Protein AF-A0A090QK52-F1 (afdb_monomer_lite)

Structure (mmCIF, N/CA/C/O backbone):
data_AF-A0A090QK52-F1
#
_entry.id   AF-A0A090QK52-F1
#
loop_
_atom_site.group_PDB
_atom_site.id
_atom_site.type_symbol
_atom_site.label_atom_id
_atom_site.label_alt_id
_atom_site.label_comp_id
_atom_site.label_asym_id
_atom_site.label_entity_id
_atom_site.label_seq_id
_atom_site.pdbx_PDB_ins_code
_atom_site.Cartn_x
_atom_site.Cartn_y
_atom_site.Cartn_z
_atom_site.occupancy
_atom_site.B_iso_or_equiv
_atom_site.auth_seq_id
_atom_site.auth_comp_id
_atom_site.auth_asym_id
_atom_site.auth_atom_id
_atom_site.pdbx_PDB_model_num
ATOM 1 N N . MET A 1 1 ? 9.708 9.501 27.709 1.00 63.28 1 MET A N 1
ATOM 2 C CA . MET A 1 1 ? 8.929 10.607 27.101 1.00 63.28 1 MET A CA 1
ATOM 3 C C . MET A 1 1 ? 7.953 11.151 28.130 1.00 63.28 1 MET A C 1
ATOM 5 O O . MET A 1 1 ? 7.417 10.356 28.890 1.00 63.28 1 MET A O 1
ATOM 9 N N . SER A 1 2 ? 7.738 12.471 28.179 1.00 88.06 2 SER A N 1
ATOM 10 C CA . SER A 1 2 ? 6.683 13.063 29.019 1.00 88.06 2 SER A CA 1
ATOM 11 C C . SER A 1 2 ? 5.325 12.453 28.644 1.00 88.06 2 SER A C 1
ATOM 13 O O . SER A 1 2 ? 5.009 12.355 27.455 1.00 88.06 2 SER A O 1
ATOM 15 N N . SER A 1 3 ? 4.537 12.032 29.638 1.00 92.31 3 SER A N 1
ATOM 16 C CA . SER A 1 3 ? 3.219 11.405 29.439 1.00 92.31 3 SER A CA 1
ATOM 17 C C . SER A 1 3 ? 2.281 12.282 28.606 1.00 92.31 3 SER A C 1
ATOM 19 O O . SER A 1 3 ? 1.531 11.779 27.772 1.00 92.31 3 SER A O 1
ATOM 21 N N . HIS A 1 4 ? 2.392 13.602 28.762 1.00 95.88 4 HIS A N 1
ATOM 22 C CA . HIS A 1 4 ? 1.633 14.578 27.991 1.00 95.88 4 HIS A CA 1
ATOM 23 C C . HIS A 1 4 ? 2.005 14.581 26.499 1.00 95.88 4 HIS A C 1
ATOM 25 O O . HIS A 1 4 ? 1.121 14.582 25.645 1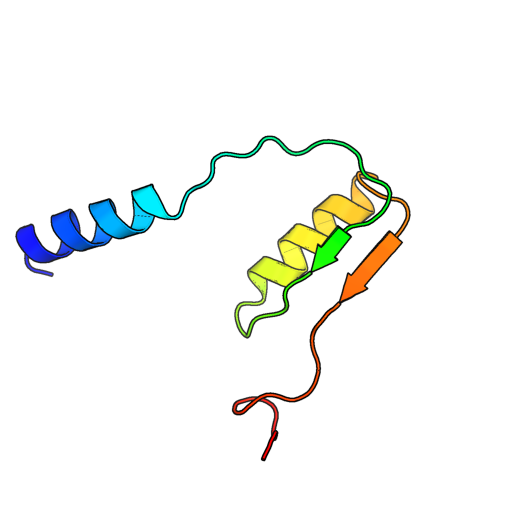.00 95.88 4 HIS A O 1
ATOM 31 N N . ILE A 1 5 ? 3.303 14.515 26.173 1.00 97.50 5 ILE A N 1
ATOM 32 C CA . ILE A 1 5 ? 3.774 14.467 24.779 1.00 97.50 5 ILE A CA 1
ATOM 33 C C . ILE A 1 5 ? 3.308 13.182 24.098 1.00 97.50 5 ILE A C 1
ATOM 35 O O . ILE A 1 5 ? 2.840 13.230 22.963 1.00 97.50 5 ILE A O 1
ATOM 39 N N . HIS A 1 6 ? 3.377 12.046 24.796 1.00 96.88 6 HIS A N 1
ATOM 40 C CA . HIS A 1 6 ? 2.872 10.788 24.255 1.00 96.88 6 HIS A CA 1
ATOM 41 C C . HIS A 1 6 ? 1.362 10.858 23.980 1.00 96.88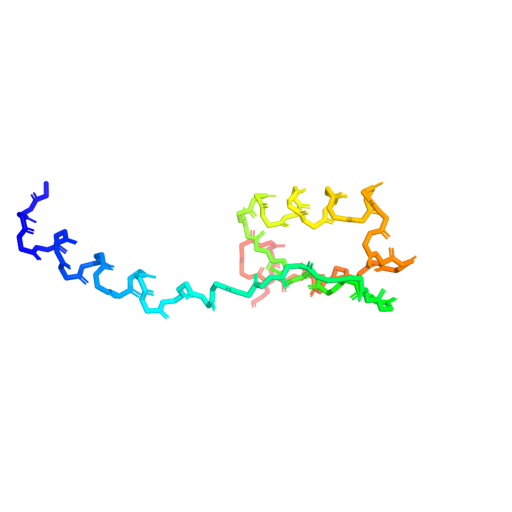 6 HIS A C 1
ATOM 43 O O . HIS A 1 6 ? 0.931 10.500 22.891 1.00 96.88 6 HIS A O 1
ATOM 49 N N . ALA A 1 7 ? 0.566 11.398 24.909 1.00 97.81 7 ALA A N 1
ATOM 50 C CA . ALA A 1 7 ? -0.880 11.537 24.721 1.00 97.81 7 ALA A CA 1
ATOM 51 C C . ALA A 1 7 ? -1.248 12.413 23.507 1.00 97.81 7 ALA A C 1
ATOM 53 O O . ALA A 1 7 ? -2.169 12.081 22.757 1.00 97.81 7 ALA A O 1
ATOM 54 N N . LEU A 1 8 ? -0.526 13.518 23.290 1.00 97.69 8 LEU A N 1
ATOM 55 C CA . LEU A 1 8 ? -0.737 14.381 22.124 1.00 97.69 8 LEU A CA 1
ATOM 56 C C . LEU A 1 8 ? -0.304 13.705 20.818 1.00 97.69 8 LEU A C 1
ATOM 58 O O . LEU A 1 8 ? -1.055 13.745 19.845 1.00 97.69 8 LEU A O 1
ATOM 62 N N . ALA A 1 9 ? 0.853 13.039 20.806 1.00 97.81 9 ALA A N 1
ATOM 63 C CA . ALA A 1 9 ? 1.320 12.288 19.643 1.00 97.81 9 ALA A CA 1
ATOM 64 C C . ALA A 1 9 ? 0.331 11.175 19.253 1.00 97.81 9 ALA A C 1
ATOM 66 O O . ALA A 1 9 ? -0.021 11.049 18.083 1.00 97.81 9 ALA A O 1
ATOM 67 N N . THR A 1 10 ? -0.197 10.433 20.232 1.00 97.50 10 THR A N 1
ATOM 68 C CA . THR A 1 10 ? -1.217 9.397 20.008 1.00 97.50 10 THR A CA 1
ATOM 69 C C . THR A 1 10 ? -2.505 9.975 19.427 1.00 97.50 10 THR A C 1
ATOM 71 O O . THR A 1 10 ? -3.119 9.355 18.562 1.00 97.50 10 THR A O 1
ATOM 74 N N . LYS A 1 11 ? -2.916 11.181 19.842 1.00 97.44 11 LYS A N 1
ATOM 75 C CA . LYS A 1 11 ? -4.094 11.843 19.263 1.00 97.44 11 LYS A CA 1
ATOM 76 C C . LYS A 1 11 ? -3.907 12.125 17.768 1.00 97.44 11 LYS A C 1
ATOM 78 O O . LYS A 1 11 ? -4.817 11.855 16.991 1.00 97.44 11 LYS A O 1
ATOM 83 N N . VAL A 1 12 ? -2.736 12.630 17.373 1.00 97.69 12 VAL A N 1
ATOM 84 C CA . VAL A 1 12 ? -2.405 12.875 15.958 1.00 97.69 12 VAL A CA 1
ATOM 85 C C . VAL A 1 12 ? -2.317 11.559 15.185 1.00 97.69 12 VAL A C 1
ATOM 87 O O . VAL A 1 12 ? -2.889 11.445 14.107 1.00 97.69 12 VAL A O 1
ATOM 90 N N . TRP A 1 13 ? -1.672 10.538 15.755 1.00 97.06 13 TRP A N 1
ATOM 91 C CA . TRP A 1 13 ? -1.587 9.209 15.146 1.00 97.06 13 TRP A CA 1
ATOM 92 C C . TRP A 1 13 ? -2.969 8.616 14.858 1.00 97.06 13 TRP A C 1
ATOM 94 O O . TRP A 1 13 ? -3.246 8.207 13.734 1.00 97.06 13 TRP A O 1
ATOM 104 N N . ASN A 1 14 ? -3.864 8.634 15.848 1.00 97.06 14 ASN A N 1
ATOM 105 C CA . ASN A 1 14 ? -5.212 8.090 15.704 1.00 97.06 14 ASN A CA 1
ATOM 106 C C . ASN A 1 14 ? -6.037 8.828 14.642 1.00 97.06 14 ASN A C 1
ATOM 108 O O . ASN A 1 14 ? -6.877 8.206 14.003 1.00 97.06 14 ASN A O 1
ATOM 112 N N . TYR A 1 15 ? -5.792 10.125 14.430 1.00 96.19 15 TYR A N 1
ATOM 113 C CA . TYR A 1 15 ? -6.432 10.886 13.356 1.00 96.19 15 TYR A CA 1
ATOM 114 C C . TYR A 1 15 ? -5.998 10.414 11.957 1.00 96.19 15 TYR A C 1
ATOM 116 O O . TYR A 1 15 ? -6.805 10.422 11.033 1.00 96.19 15 TYR A O 1
ATOM 124 N N . HIS A 1 16 ? -4.748 9.972 11.791 1.00 95.75 16 HIS A N 1
ATOM 125 C CA . HIS A 1 16 ? -4.249 9.460 10.509 1.00 95.75 16 HIS A CA 1
ATOM 126 C C . HIS A 1 16 ? -4.741 8.045 10.167 1.00 95.75 16 HIS A C 1
ATOM 128 O O . HIS A 1 16 ? -4.648 7.635 9.009 1.00 95.75 16 HIS A O 1
ATOM 134 N N . LEU A 1 17 ? -5.261 7.289 11.139 1.00 95.31 17 LEU A N 1
ATOM 135 C CA . LEU A 1 17 ? -5.813 5.958 10.896 1.00 95.31 17 LEU A CA 1
ATOM 136 C C . LEU A 1 17 ? -7.191 6.072 10.231 1.00 95.31 17 LEU A C 1
ATOM 138 O O . LEU A 1 17 ? -8.197 6.311 10.893 1.00 95.31 17 LEU A O 1
ATOM 142 N N . LEU A 1 18 ? -7.240 5.857 8.915 1.00 92.62 18 LEU A N 1
ATOM 143 C CA . LEU A 1 18 ? -8.486 5.917 8.141 1.00 92.62 18 LEU A CA 1
ATOM 144 C C . LEU A 1 18 ? -9.424 4.722 8.388 1.00 92.62 18 LEU A C 1
ATOM 146 O O . LEU A 1 18 ? -10.616 4.826 8.127 1.00 92.62 18 LEU A O 1
ATOM 150 N N . ASN A 1 19 ? -8.902 3.601 8.903 1.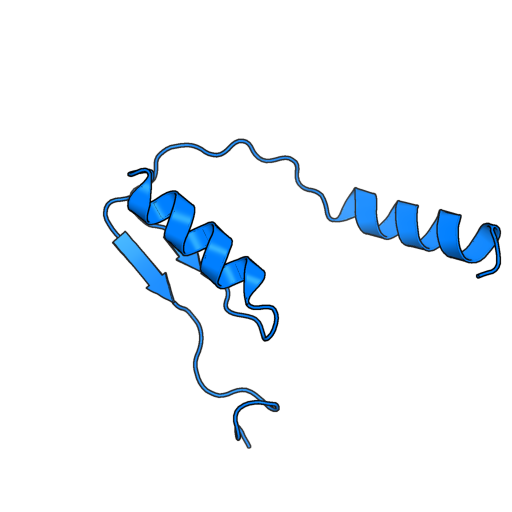00 92.69 19 ASN A N 1
ATOM 151 C CA . ASN A 1 19 ? -9.656 2.364 9.171 1.00 92.69 19 ASN A CA 1
ATOM 152 C C . ASN A 1 19 ? -10.480 1.864 7.969 1.00 92.69 19 ASN A C 1
ATOM 154 O O . ASN A 1 19 ? -11.576 1.337 8.136 1.00 92.69 19 ASN A O 1
ATOM 158 N N . HIS A 1 20 ? -9.967 2.044 6.750 1.00 92.00 20 HIS A N 1
ATOM 159 C CA . HIS A 1 20 ? -10.609 1.506 5.558 1.00 92.00 20 HIS A CA 1
ATOM 160 C C . HIS A 1 20 ? -10.479 -0.016 5.525 1.00 92.00 20 HIS A C 1
ATOM 162 O O . HIS A 1 20 ? -9.396 -0.563 5.744 1.00 92.00 20 HIS A O 1
ATOM 168 N N . GLU A 1 21 ? -11.581 -0.690 5.214 1.00 95.19 21 GLU A N 1
ATOM 169 C CA . GLU A 1 21 ? -11.566 -2.119 4.934 1.00 95.19 21 GLU A CA 1
ATOM 170 C C . GLU A 1 21 ? -10.973 -2.379 3.551 1.00 95.19 21 GLU A C 1
ATOM 172 O O . GLU A 1 21 ? -11.210 -1.637 2.593 1.00 95.19 21 GLU A O 1
ATOM 177 N N . ILE A 1 22 ? -10.190 -3.450 3.447 1.00 94.94 22 ILE A N 1
ATOM 178 C CA . ILE A 1 22 ? -9.587 -3.843 2.179 1.00 94.94 22 ILE A CA 1
ATOM 179 C C . ILE A 1 22 ? -10.621 -4.608 1.363 1.00 94.94 22 ILE A C 1
ATOM 181 O O . ILE A 1 22 ? -11.210 -5.583 1.826 1.00 94.94 22 ILE A O 1
ATOM 185 N N . THR A 1 23 ? -10.816 -4.165 0.128 1.00 96.44 23 THR A N 1
ATOM 186 C CA . THR A 1 23 ? -11.746 -4.757 -0.832 1.00 96.44 23 THR A CA 1
ATOM 187 C C . THR A 1 23 ? -11.025 -5.020 -2.153 1.00 96.44 23 THR A C 1
ATOM 189 O O . THR A 1 23 ? -10.025 -4.351 -2.433 1.00 96.44 23 THR A O 1
ATOM 192 N N . PRO A 1 24 ? -11.474 -6.003 -2.956 1.00 97.75 24 PRO A N 1
ATOM 193 C CA . PRO A 1 24 ? -10.914 -6.227 -4.282 1.00 97.75 24 PRO A CA 1
ATOM 194 C C . PRO A 1 24 ? -11.003 -4.975 -5.164 1.00 97.75 24 PRO A C 1
ATOM 196 O O . PRO A 1 24 ? -11.995 -4.245 -5.110 1.00 97.75 24 PRO A O 1
ATOM 199 N N . SER A 1 25 ? -9.991 -4.748 -5.996 1.00 97.38 25 SER A N 1
ATOM 200 C CA . SER A 1 25 ? -9.911 -3.599 -6.901 1.00 97.38 25 SER A CA 1
ATOM 201 C C . SER A 1 25 ? -9.257 -3.970 -8.234 1.00 97.38 25 SER A C 1
ATOM 203 O O . SER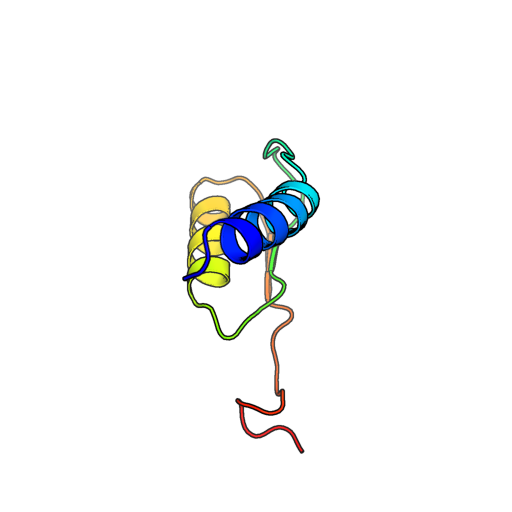 A 1 25 ? -8.672 -5.040 -8.387 1.00 97.38 25 SER A O 1
ATOM 205 N N . ASP A 1 26 ? -9.321 -3.065 -9.212 1.00 98.25 26 ASP A N 1
ATOM 206 C CA . ASP A 1 26 ? -8.642 -3.259 -10.499 1.00 98.25 26 ASP A CA 1
ATOM 207 C C . ASP A 1 26 ? -7.119 -3.067 -10.397 1.00 98.25 26 ASP A C 1
ATOM 209 O O . ASP A 1 26 ? -6.366 -3.566 -11.230 1.00 98.25 26 ASP A O 1
ATOM 213 N N . CYS A 1 27 ? -6.640 -2.326 -9.393 1.00 97.81 27 CYS A N 1
ATOM 214 C CA . CYS A 1 27 ? -5.227 -1.988 -9.242 1.00 97.81 27 CYS A CA 1
ATOM 215 C C . CYS A 1 27 ? -4.869 -1.619 -7.793 1.00 97.81 27 CYS A C 1
ATOM 217 O O . CYS A 1 27 ? -5.661 -0.990 -7.084 1.00 97.81 27 CYS A O 1
ATOM 219 N N . ILE A 1 28 ? -3.643 -1.954 -7.383 1.00 98.06 28 ILE A N 1
ATOM 220 C CA . ILE A 1 28 ? -2.992 -1.473 -6.159 1.00 98.06 28 ILE A CA 1
ATOM 221 C C . ILE A 1 28 ? -1.965 -0.399 -6.538 1.00 98.06 28 ILE A C 1
ATOM 223 O O . ILE A 1 28 ? -0.967 -0.693 -7.193 1.00 98.06 28 ILE A O 1
ATOM 227 N N . LEU A 1 29 ? -2.173 0.841 -6.088 1.00 97.06 29 LEU A N 1
ATOM 228 C CA . LEU A 1 29 ? -1.186 1.917 -6.206 1.00 97.06 29 LEU A CA 1
ATOM 229 C C . LEU A 1 29 ? -0.359 2.010 -4.921 1.00 97.06 29 LEU A C 1
ATOM 231 O O . LEU A 1 29 ? -0.873 2.377 -3.864 1.00 97.06 29 LEU A O 1
ATOM 235 N N . VAL A 1 30 ? 0.932 1.710 -5.017 1.00 96.19 30 VAL A N 1
ATOM 236 C CA . VAL A 1 30 ? 1.863 1.757 -3.889 1.00 96.19 30 VAL A CA 1
ATOM 237 C C . VAL A 1 30 ? 2.541 3.115 -3.859 1.00 96.19 30 VAL A C 1
ATOM 239 O O . VAL A 1 30 ? 3.397 3.415 -4.694 1.00 96.19 30 VAL A O 1
ATOM 242 N N . LEU A 1 31 ? 2.170 3.922 -2.866 1.00 93.38 31 LEU A N 1
ATOM 243 C CA . LEU A 1 31 ? 2.844 5.179 -2.556 1.00 93.38 31 LEU A CA 1
ATOM 244 C C . LEU A 1 31 ? 4.159 4.859 -1.841 1.00 93.38 31 LEU A C 1
ATOM 246 O O . LEU A 1 31 ? 4.201 4.730 -0.617 1.00 93.38 31 LEU A O 1
ATOM 250 N N . CYS A 1 32 ? 5.208 4.630 -2.629 1.00 87.88 32 CYS A N 1
ATOM 251 C CA . CYS A 1 32 ? 6.508 4.195 -2.129 1.00 87.88 32 CYS A CA 1
ATOM 252 C C . CYS A 1 32 ? 7.056 5.142 -1.048 1.00 87.88 32 CYS A C 1
ATOM 254 O O . CYS A 1 32 ? 6.864 6.356 -1.089 1.00 87.88 32 CYS A O 1
ATOM 256 N N . SER A 1 33 ? 7.767 4.560 -0.088 1.00 88.44 33 SER A N 1
ATOM 257 C CA . SER A 1 33 ? 8.389 5.234 1.050 1.00 88.44 33 SER A CA 1
ATOM 258 C C . SER A 1 33 ? 9.731 4.563 1.344 1.00 88.44 33 SER A C 1
ATOM 260 O O . SER A 1 33 ? 9.965 3.435 0.909 1.00 88.44 33 SER A O 1
ATOM 262 N N . ASN A 1 34 ? 10.585 5.222 2.127 1.00 88.44 34 ASN A N 1
ATOM 263 C CA . ASN A 1 34 ? 11.787 4.597 2.689 1.00 88.44 34 ASN A CA 1
ATOM 264 C C . ASN A 1 34 ? 11.441 3.468 3.676 1.00 88.44 34 ASN A C 1
ATOM 266 O O . ASN A 1 34 ? 12.275 2.619 3.983 1.00 88.44 34 ASN A O 1
ATOM 270 N N . ASP A 1 35 ? 10.214 3.466 4.199 1.00 91.81 35 ASP A N 1
ATOM 271 C CA . ASP A 1 35 ? 9.709 2.393 5.040 1.00 91.81 35 ASP A CA 1
ATOM 272 C C . ASP A 1 35 ? 9.294 1.183 4.192 1.00 91.81 35 ASP A C 1
ATOM 274 O O . ASP A 1 35 ? 8.231 1.172 3.560 1.00 91.81 35 ASP A O 1
ATOM 278 N N . ILE A 1 36 ? 10.126 0.139 4.217 1.00 92.00 36 ILE A N 1
ATOM 279 C CA . ILE A 1 36 ? 9.921 -1.098 3.449 1.00 92.00 36 ILE A CA 1
ATOM 280 C C . ILE A 1 36 ? 8.585 -1.788 3.753 1.00 92.00 36 ILE A C 1
ATOM 282 O O . ILE A 1 36 ? 8.063 -2.504 2.897 1.00 92.00 36 ILE A O 1
ATOM 286 N N . ARG A 1 37 ? 7.976 -1.526 4.917 1.00 95.62 37 ARG A N 1
ATOM 287 C CA . ARG A 1 37 ? 6.694 -2.129 5.310 1.00 95.62 37 ARG A CA 1
ATOM 288 C C . ARG A 1 37 ? 5.551 -1.734 4.374 1.00 95.62 37 ARG A C 1
ATOM 290 O O . ARG A 1 37 ? 4.598 -2.495 4.224 1.00 95.62 37 ARG A O 1
ATOM 297 N N . VAL A 1 38 ? 5.645 -0.576 3.710 1.00 94.56 38 VAL A N 1
ATOM 298 C CA . VAL A 1 38 ? 4.673 -0.159 2.683 1.00 94.56 38 VAL A CA 1
ATOM 299 C C . VAL A 1 38 ? 4.720 -1.117 1.488 1.00 94.56 38 VAL A C 1
ATOM 301 O O . VAL A 1 38 ? 3.680 -1.584 1.023 1.00 94.56 38 VAL A O 1
ATOM 304 N N . ALA A 1 39 ? 5.926 -1.460 1.028 1.00 94.75 39 ALA A N 1
ATOM 305 C CA . ALA A 1 39 ? 6.119 -2.391 -0.078 1.00 94.75 39 ALA A CA 1
ATOM 306 C C . ALA A 1 39 ? 5.725 -3.825 0.309 1.00 94.75 39 ALA A C 1
ATOM 308 O O . ALA A 1 39 ? 5.058 -4.501 -0.473 1.00 94.75 39 ALA A O 1
A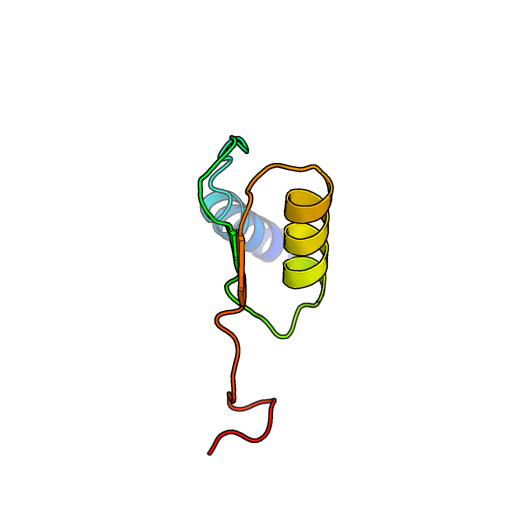TOM 309 N N . GLU A 1 40 ? 6.069 -4.272 1.521 1.00 97.31 40 GLU A N 1
ATOM 310 C CA . GLU A 1 40 ? 5.677 -5.592 2.037 1.00 97.31 40 GLU A CA 1
ATOM 311 C C . GLU A 1 40 ? 4.153 -5.753 2.104 1.00 97.31 40 GLU A C 1
ATOM 313 O O . GLU A 1 40 ? 3.613 -6.770 1.661 1.00 97.31 40 GLU A O 1
ATOM 318 N N . HIS A 1 41 ? 3.442 -4.741 2.614 1.00 96.69 41 HIS A N 1
ATOM 319 C CA . HIS A 1 41 ? 1.984 -4.776 2.695 1.00 96.69 41 HIS A CA 1
ATOM 320 C C . HIS A 1 41 ? 1.337 -4.839 1.306 1.00 96.69 41 HIS A C 1
ATOM 322 O O . HIS A 1 41 ? 0.465 -5.677 1.074 1.00 96.69 41 HIS A O 1
ATOM 328 N N . ALA A 1 42 ? 1.796 -4.014 0.362 1.00 97.00 42 ALA A N 1
ATOM 329 C CA . ALA A 1 42 ? 1.280 -4.027 -1.002 1.00 97.00 42 ALA A CA 1
ATOM 330 C C . ALA A 1 42 ? 1.560 -5.349 -1.736 1.00 97.00 42 ALA A C 1
ATOM 332 O O . ALA A 1 42 ? 0.673 -5.878 -2.407 1.00 97.00 42 ALA A O 1
ATOM 333 N N . ALA A 1 43 ? 2.765 -5.907 -1.578 1.00 97.25 43 ALA A N 1
ATOM 334 C CA . ALA A 1 43 ? 3.123 -7.199 -2.155 1.00 97.25 43 ALA A CA 1
ATOM 335 C C . ALA A 1 43 ? 2.230 -8.320 -1.610 1.00 97.25 43 ALA A C 1
ATOM 337 O O . ALA A 1 43 ? 1.753 -9.147 -2.385 1.00 97.25 43 ALA A O 1
ATOM 338 N N . LYS A 1 44 ? 1.944 -8.315 -0.301 1.00 98.19 44 LYS A N 1
ATOM 339 C CA . LYS A 1 44 ? 1.009 -9.269 0.302 1.00 98.19 44 LYS A CA 1
ATOM 340 C C . LYS A 1 44 ? -0.385 -9.166 -0.316 1.00 98.19 44 LYS A C 1
ATOM 342 O O . LYS A 1 44 ? -0.919 -10.182 -0.733 1.00 98.19 44 LYS A O 1
ATOM 347 N N . LEU A 1 45 ? -0.949 -7.963 -0.424 1.00 97.88 45 LEU A N 1
ATOM 348 C CA . LEU A 1 45 ? -2.282 -7.777 -1.013 1.00 97.88 45 LEU A CA 1
ATOM 349 C C . LEU A 1 45 ? -2.359 -8.255 -2.463 1.00 97.88 45 LEU A C 1
ATOM 351 O O . LEU A 1 45 ? -3.336 -8.885 -2.860 1.00 97.88 45 LEU A O 1
ATOM 355 N N . TYR A 1 46 ? -1.317 -7.984 -3.245 1.00 98.25 46 TYR A N 1
ATOM 356 C CA . TYR A 1 46 ? -1.236 -8.455 -4.620 1.00 98.25 46 TYR A CA 1
ATOM 357 C C . TYR A 1 46 ? -1.168 -9.990 -4.697 1.00 98.25 46 TYR A C 1
ATOM 359 O O . TYR A 1 46 ? -1.916 -10.600 -5.456 1.00 98.25 46 TYR A O 1
ATOM 367 N N . LEU A 1 47 ? -0.328 -10.626 -3.872 1.00 98.25 47 LEU A N 1
ATOM 368 C CA . LEU A 1 47 ? -0.199 -12.089 -3.817 1.00 98.25 47 LEU A CA 1
ATOM 369 C C . LEU A 1 47 ? -1.454 -12.785 -3.266 1.00 98.25 47 LEU A C 1
ATOM 371 O O . LEU A 1 47 ? -1.777 -13.884 -3.710 1.00 98.25 47 LEU A O 1
ATOM 375 N N . ASP A 1 48 ? -2.176 -12.131 -2.355 1.00 98.19 48 ASP A N 1
ATOM 376 C CA . ASP A 1 48 ? -3.469 -12.584 -1.828 1.00 98.19 48 ASP A CA 1
ATOM 377 C C . ASP A 1 48 ? -4.617 -12.390 -2.852 1.00 98.19 48 ASP A C 1
ATOM 379 O O . ASP A 1 48 ? -5.751 -12.794 -2.595 1.00 98.19 48 ASP A O 1
ATOM 383 N N . GLY A 1 49 ? -4.341 -11.803 -4.025 1.00 98.06 49 GLY A N 1
ATOM 384 C CA . GLY A 1 49 ? -5.281 -11.702 -5.145 1.00 98.06 49 GLY A CA 1
ATOM 385 C C . GLY A 1 49 ? -6.255 -10.523 -5.076 1.00 98.06 49 GLY A C 1
ATOM 386 O O . GLY A 1 49 ? -7.272 -10.543 -5.767 1.00 98.06 49 GLY A O 1
ATOM 387 N N . TYR A 1 50 ? -5.968 -9.492 -4.272 1.00 98.31 50 TYR A N 1
ATOM 388 C CA . TYR A 1 50 ? -6.863 -8.333 -4.132 1.00 98.31 50 TYR A CA 1
ATOM 389 C C . TYR A 1 50 ? -6.959 -7.460 -5.388 1.00 98.31 50 TYR A C 1
ATOM 391 O O . TYR A 1 50 ? -7.952 -6.757 -5.549 1.00 98.31 50 TYR A O 1
ATOM 399 N N . ALA A 1 51 ? -5.962 -7.494 -6.274 1.00 98.38 51 ALA A N 1
ATOM 400 C CA . ALA A 1 51 ? -6.022 -6.806 -7.558 1.00 98.38 51 ALA A CA 1
ATOM 401 C C . ALA A 1 51 ? -5.164 -7.512 -8.617 1.00 98.38 51 ALA A C 1
ATOM 403 O O . ALA A 1 51 ? -4.122 -8.077 -8.277 1.00 98.38 51 ALA A O 1
ATOM 404 N N . PRO A 1 52 ? -5.541 -7.437 -9.905 1.00 98.00 52 PRO A N 1
ATOM 405 C CA . PRO A 1 52 ? -4.758 -8.004 -11.002 1.00 98.00 52 PRO A CA 1
ATOM 406 C C . PRO A 1 52 ? -3.517 -7.174 -11.364 1.00 98.00 52 PRO A C 1
ATOM 408 O O . PRO A 1 52 ? -2.622 -7.686 -12.035 1.00 98.00 52 PRO A O 1
ATOM 411 N N . TYR A 1 53 ? -3.439 -5.911 -10.930 1.00 98.31 53 TYR A N 1
ATOM 412 C CA . TYR A 1 53 ? -2.317 -5.014 -11.214 1.00 98.31 53 TYR A CA 1
ATOM 413 C C . TYR A 1 53 ? -1.767 -4.359 -9.945 1.00 98.31 53 TYR A C 1
ATOM 415 O O . TYR A 1 53 ? -2.510 -4.028 -9.020 1.00 98.31 53 TYR A O 1
ATOM 423 N N . ILE A 1 54 ? -0.455 -4.122 -9.936 1.00 97.94 54 ILE A N 1
ATOM 424 C CA . ILE A 1 54 ? 0.253 -3.364 -8.902 1.00 97.94 54 ILE A CA 1
ATOM 425 C C . ILE A 1 54 ? 1.166 -2.328 -9.561 1.00 97.94 54 ILE A C 1
ATOM 427 O O . ILE A 1 54 ? 1.924 -2.643 -10.479 1.00 97.94 54 ILE A O 1
ATOM 431 N N . VAL A 1 55 ? 1.082 -1.081 -9.100 1.00 97.31 55 VAL A N 1
ATOM 432 C CA . VAL A 1 55 ? 1.842 0.058 -9.626 1.00 97.31 55 VAL A CA 1
ATOM 433 C C . VAL A 1 55 ? 2.666 0.667 -8.503 1.00 97.31 55 VAL A C 1
ATOM 435 O O . VAL A 1 55 ? 2.126 1.124 -7.499 1.00 97.31 55 VAL A O 1
ATOM 438 N N . MET A 1 56 ? 3.982 0.706 -8.691 1.00 94.38 56 MET A N 1
ATOM 439 C CA . MET A 1 56 ? 4.909 1.376 -7.780 1.00 94.38 56 MET A CA 1
ATOM 440 C C . MET A 1 56 ? 5.082 2.827 -8.235 1.00 94.38 56 MET A C 1
ATOM 442 O O . MET A 1 56 ? 5.552 3.061 -9.346 1.00 94.38 56 MET A O 1
ATOM 446 N N . SER A 1 57 ? 4.712 3.806 -7.402 1.00 91.44 57 SER A N 1
ATOM 447 C CA . SER A 1 57 ? 4.859 5.232 -7.747 1.00 91.44 57 SER A CA 1
ATOM 448 C C . SER A 1 57 ? 6.265 5.787 -7.477 1.00 91.44 57 SER A C 1
ATOM 450 O O . SER A 1 57 ? 6.506 6.977 -7.673 1.00 91.44 57 SER A O 1
ATOM 452 N N . GLY A 1 58 ? 7.165 4.959 -6.941 1.00 83.06 58 GLY A N 1
ATOM 453 C CA . GLY A 1 58 ? 8.511 5.348 -6.538 1.00 83.06 58 GLY A CA 1
ATOM 454 C C . GLY A 1 58 ? 9.433 5.640 -7.719 1.00 83.06 58 GLY A C 1
ATOM 455 O O . GLY A 1 58 ? 9.306 5.065 -8.796 1.00 83.06 58 GLY A O 1
ATOM 456 N N . GLY A 1 59 ? 10.391 6.529 -7.486 1.00 81.44 59 GLY A N 1
ATOM 457 C CA . GLY A 1 59 ? 11.407 6.923 -8.453 1.00 81.44 59 GLY A CA 1
ATOM 458 C C . GLY A 1 59 ? 12.632 7.436 -7.713 1.00 81.44 59 GLY A C 1
ATOM 459 O O . GLY A 1 59 ? 13.160 6.741 -6.850 1.00 81.44 59 GLY A O 1
ATOM 460 N N . VAL A 1 60 ? 13.050 8.663 -8.015 1.00 77.94 60 VAL A N 1
ATOM 461 C CA . VAL A 1 60 ? 14.185 9.306 -7.351 1.00 77.94 60 VAL A CA 1
ATOM 462 C C . VAL A 1 60 ? 13.688 10.472 -6.485 1.00 77.94 60 VAL A C 1
ATOM 464 O O . VAL A 1 60 ? 13.168 11.454 -7.002 1.00 77.94 60 VAL A O 1
ATOM 467 N N . GLY A 1 61 ? 13.820 10.352 -5.166 1.00 72.00 61 GLY A N 1
ATOM 468 C CA . GLY A 1 61 ? 13.702 11.426 -4.172 1.00 72.00 61 GLY A CA 1
ATOM 469 C C . GLY A 1 61 ? 15.034 11.724 -3.468 1.00 72.00 61 GLY A C 1
ATOM 470 O O . GLY A 1 61 ? 16.047 11.082 -3.763 1.00 72.00 61 GLY A O 1
ATOM 471 N N . ALA A 1 62 ? 15.016 12.665 -2.517 1.00 69.25 62 ALA A N 1
ATOM 472 C CA . ALA A 1 62 ? 16.204 13.180 -1.820 1.00 69.25 62 ALA A CA 1
ATOM 473 C C . ALA A 1 62 ? 17.132 12.077 -1.272 1.00 69.25 62 ALA A C 1
ATOM 475 O O . ALA A 1 62 ? 18.343 12.124 -1.465 1.00 69.25 62 ALA A O 1
ATOM 476 N N . ASP A 1 63 ? 16.560 11.029 -0.675 1.00 68.38 63 ASP A N 1
ATOM 477 C CA . ASP A 1 63 ? 17.334 9.941 -0.057 1.00 68.38 63 ASP A CA 1
ATOM 478 C C . ASP A 1 63 ? 17.796 8.860 -1.052 1.00 68.38 63 ASP A C 1
ATOM 480 O O . ASP A 1 63 ? 18.597 7.991 -0.718 1.00 68.38 63 ASP A O 1
ATOM 484 N N . SER A 1 64 ? 17.311 8.912 -2.293 1.00 66.19 64 SER A N 1
ATOM 485 C CA . SER A 1 64 ? 17.642 7.968 -3.375 1.00 66.19 64 SER A CA 1
ATOM 486 C C . SER A 1 64 ? 18.522 8.597 -4.465 1.00 66.19 64 SER A C 1
ATOM 488 O O . SER A 1 64 ? 18.619 8.062 -5.568 1.00 66.19 64 SER A O 1
ATOM 490 N N . GLY A 1 65 ? 19.167 9.731 -4.160 1.00 65.25 65 GLY A N 1
ATOM 491 C CA . GLY A 1 65 ? 20.068 10.439 -5.078 1.00 65.25 65 GLY A CA 1
ATOM 492 C C . GLY A 1 65 ? 19.366 11.409 -6.031 1.00 65.25 65 GLY A C 1
ATOM 493 O O . GLY A 1 65 ? 19.915 11.744 -7.079 1.00 65.25 65 GLY A O 1
ATOM 494 N N . GLY A 1 66 ? 18.146 11.829 -5.691 1.00 62.38 66 GLY A N 1
ATOM 495 C CA . GLY A 1 66 ? 17.395 12.845 -6.422 1.00 62.38 66 GLY A CA 1
ATOM 496 C C . GLY A 1 66 ? 17.906 14.222 -6.041 1.00 62.38 66 GLY A C 1
ATOM 497 O O . GLY A 1 66 ? 18.091 14.485 -4.855 1.00 62.38 66 GLY A O 1
ATOM 498 N N . VAL A 1 67 ? 18.174 15.039 -7.060 1.00 58.50 67 VAL A N 1
ATOM 499 C CA . VAL A 1 67 ? 18.655 16.426 -6.951 1.00 58.50 67 VAL A CA 1
ATOM 500 C C . VAL A 1 67 ? 17.844 17.287 -5.990 1.00 58.50 67 VAL A C 1
ATOM 502 O O . VAL A 1 67 ? 16.600 17.149 -5.967 1.00 58.50 67 VAL A O 1
#

InterPro domains:
  IPR014729 Rossmann-like alpha/beta/alpha sandwich fold [G3DSA:3.40.50.620] (16-65)

Organism: NCBI:txid754436

Radius of gyration: 16.12 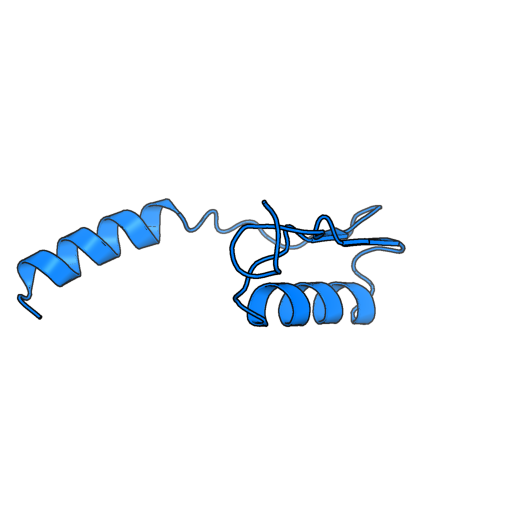Å; chains: 1; bounding box: 32×29×41 Å

Secondary structure (DSSP, 8-state):
--HHHHHHHHHHHHHH---PPP---S-EEE---S-HHHHHHHHHHHHTTS-S-EEE-----GGGT--

Sequence (67 aa):
MSSHIHALATKVWNYHLLNHEITPSDCILVLCSNDIRVAEHAAKLYLDGYAPYIVMSGGVGADSGGV

Foldseek 3Di:
DPPVVVVVVVVVVVVPCPVDDQAADQEAEQPDDPPCVSVVVQVVCVVVPSHPYYHYPDDDDPVNPDD

pLDDT: mean 91.49, std 10.44, range [58.5, 98.38]